Protein AF-A0A7C6MJY0-F1 (afdb_monomer_lite)

Structure (mmCIF, N/CA/C/O backbone):
data_AF-A0A7C6MJY0-F1
#
_entry.id   AF-A0A7C6MJY0-F1
#
loop_
_atom_site.group_PDB
_atom_site.id
_atom_site.type_symbol
_atom_site.label_atom_id
_atom_site.label_alt_id
_atom_site.label_comp_id
_atom_site.label_asym_id
_atom_site.label_entity_id
_atom_site.label_seq_id
_atom_site.pdbx_PDB_ins_code
_atom_site.Cartn_x
_atom_site.Cartn_y
_atom_site.Cartn_z
_atom_site.occupancy
_atom_site.B_iso_or_equiv
_atom_site.auth_seq_id
_atom_site.auth_comp_id
_atom_site.auth_asym_id
_atom_site.auth_atom_id
_atom_site.pdbx_PDB_model_num
ATOM 1 N N . MET A 1 1 ? -25.045 -4.185 -0.328 1.00 42.91 1 MET A N 1
ATOM 2 C CA . MET A 1 1 ? -24.155 -5.189 -0.971 1.00 42.91 1 MET A CA 1
ATOM 3 C C . MET A 1 1 ? -23.982 -5.044 -2.499 1.00 42.91 1 MET A C 1
ATOM 5 O O . MET A 1 1 ? -23.492 -5.972 -3.130 1.00 42.91 1 MET A O 1
ATOM 9 N N . LYS A 1 2 ? -24.325 -3.904 -3.133 1.00 33.03 2 LYS A N 1
ATOM 10 C CA . LYS A 1 2 ? -24.018 -3.655 -4.564 1.00 33.03 2 LYS A CA 1
ATOM 11 C C . LYS A 1 2 ? -22.923 -2.602 -4.801 1.00 33.03 2 LYS A C 1
ATOM 13 O O . LYS A 1 2 ? -22.297 -2.628 -5.849 1.00 33.03 2 LYS A O 1
ATOM 18 N N . HIS A 1 3 ? -22.632 -1.753 -3.814 1.00 32.53 3 HIS A N 1
ATOM 19 C CA . HIS A 1 3 ? -21.645 -0.670 -3.943 1.00 32.53 3 HIS A CA 1
ATOM 20 C C . HIS A 1 3 ? -20.214 -1.075 -3.541 1.00 32.53 3 HIS A C 1
ATOM 22 O O . HIS A 1 3 ? -19.259 -0.454 -3.988 1.00 32.53 3 HIS A O 1
ATOM 28 N N . LEU A 1 4 ? -20.051 -2.172 -2.788 1.00 33.00 4 LEU A N 1
ATOM 29 C CA . LEU A 1 4 ? -18.740 -2.656 -2.325 1.00 33.00 4 LEU A CA 1
ATOM 30 C C . LEU A 1 4 ? -17.879 -3.265 -3.453 1.00 33.00 4 LEU A C 1
ATOM 32 O O . LEU A 1 4 ? -16.668 -3.377 -3.328 1.00 33.00 4 LEU A 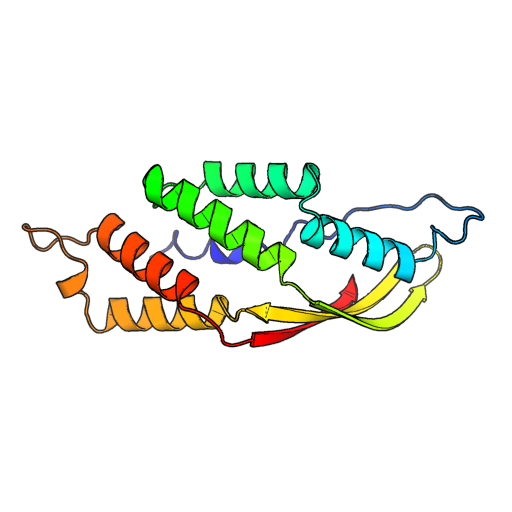O 1
ATOM 36 N N . LYS A 1 5 ? -18.491 -3.602 -4.597 1.00 29.94 5 LYS A N 1
ATOM 37 C CA . LYS A 1 5 ? -17.785 -4.152 -5.767 1.00 29.94 5 LYS A CA 1
ATOM 38 C C . LYS A 1 5 ? -17.041 -3.099 -6.595 1.00 29.94 5 LYS A C 1
ATOM 40 O O . LYS A 1 5 ? -16.265 -3.468 -7.466 1.00 29.94 5 LYS A O 1
ATOM 45 N N . ILE A 1 6 ? -17.282 -1.809 -6.352 1.00 36.47 6 ILE A N 1
ATOM 46 C CA . ILE A 1 6 ? -16.728 -0.730 -7.183 1.00 36.47 6 ILE A CA 1
ATOM 47 C C . ILE A 1 6 ? -15.332 -0.314 -6.693 1.00 36.47 6 ILE A C 1
ATOM 49 O O . ILE A 1 6 ? -14.462 -0.006 -7.502 1.00 36.47 6 ILE A O 1
ATOM 53 N N . ILE A 1 7 ? -15.062 -0.403 -5.388 1.00 37.12 7 ILE A N 1
ATOM 54 C CA . ILE A 1 7 ? -13.791 0.063 -4.807 1.00 37.12 7 ILE A CA 1
ATOM 55 C C . ILE A 1 7 ? -12.630 -0.884 -5.155 1.00 37.12 7 ILE A C 1
ATOM 57 O O . ILE A 1 7 ? -11.544 -0.431 -5.499 1.00 37.12 7 ILE A O 1
ATOM 61 N N . VAL A 1 8 ? -12.879 -2.197 -5.199 1.00 40.31 8 VAL A N 1
ATOM 62 C CA . VAL A 1 8 ? -11.868 -3.201 -5.591 1.00 40.31 8 VAL A CA 1
ATOM 63 C C . VAL A 1 8 ? -11.547 -3.148 -7.097 1.00 40.31 8 VAL A C 1
ATOM 65 O O . VAL A 1 8 ? -10.476 -3.568 -7.519 1.00 40.31 8 VAL A O 1
ATOM 68 N N . GLY A 1 9 ? -12.449 -2.599 -7.919 1.00 36.41 9 GLY A N 1
ATOM 69 C CA . GLY A 1 9 ? -12.317 -2.585 -9.381 1.00 36.41 9 GLY A CA 1
ATOM 70 C C . GLY A 1 9 ? -11.676 -1.333 -9.986 1.00 36.41 9 GLY A C 1
ATOM 71 O O . GLY A 1 9 ? -11.382 -1.340 -11.178 1.00 36.41 9 GLY A O 1
ATOM 72 N N . THR A 1 10 ? -11.457 -0.264 -9.212 1.00 41.44 10 THR A N 1
ATOM 73 C CA . THR A 1 10 ? -11.047 1.037 -9.787 1.00 41.44 10 THR A CA 1
ATOM 74 C C . THR A 1 10 ? -9.538 1.308 -9.679 1.00 41.44 10 THR A C 1
ATOM 76 O O . THR A 1 10 ? -9.019 2.155 -10.396 1.00 41.44 10 THR A O 1
ATOM 79 N N . LEU A 1 11 ? -8.791 0.535 -8.879 1.00 42.00 11 LEU A N 1
ATOM 80 C CA . LEU A 1 11 ? -7.330 0.684 -8.758 1.00 42.00 11 LEU A CA 1
ATOM 81 C C . LEU A 1 11 ? -6.546 0.0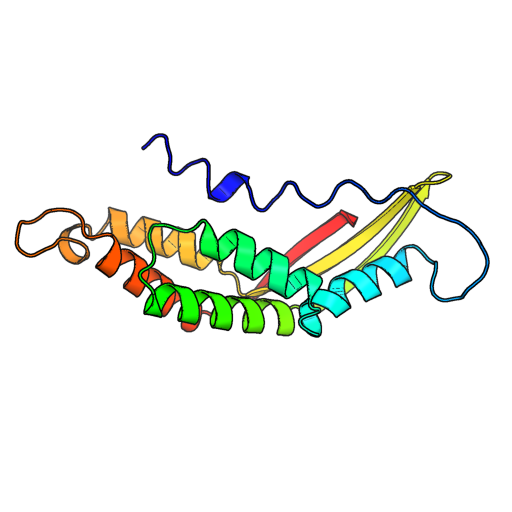55 -9.934 1.00 42.00 11 LEU A C 1
ATOM 83 O O . LEU A 1 11 ? -5.343 0.253 -10.050 1.00 42.00 11 LEU A O 1
ATOM 87 N N . ALA A 1 12 ? -7.214 -0.699 -10.814 1.00 44.22 12 ALA A N 1
ATOM 88 C CA . ALA A 1 12 ? -6.568 -1.515 -11.847 1.00 44.22 12 ALA A CA 1
ATOM 89 C C . ALA A 1 12 ? -6.594 -0.919 -13.274 1.00 44.22 12 ALA A C 1
ATOM 91 O O . ALA A 1 12 ? -6.107 -1.564 -14.198 1.00 44.22 12 ALA A O 1
ATOM 92 N N . VAL A 1 13 ? -7.161 0.276 -13.497 1.00 44.97 13 VAL A N 1
ATOM 93 C CA . VAL A 1 13 ? -7.471 0.773 -14.864 1.00 44.97 13 VAL A CA 1
ATOM 94 C C . VAL A 1 13 ? -6.849 2.144 -15.171 1.00 44.97 13 VAL A C 1
ATOM 96 O O . VAL A 1 13 ? -7.441 2.966 -15.861 1.00 44.97 13 VAL A O 1
ATOM 99 N N . MET A 1 14 ? -5.632 2.415 -14.690 1.00 44.88 14 MET A N 1
ATOM 100 C CA . MET A 1 14 ? -4.902 3.648 -15.046 1.00 44.88 14 MET A CA 1
ATOM 101 C C . MET A 1 14 ? -3.484 3.387 -15.586 1.00 44.88 14 MET A C 1
ATOM 103 O O . MET A 1 14 ? -2.593 4.210 -15.436 1.00 44.88 14 MET A O 1
ATOM 107 N N . LEU A 1 15 ? -3.274 2.232 -16.231 1.00 47.12 15 LEU A N 1
ATOM 108 C CA . LEU A 1 15 ? -1.957 1.765 -16.701 1.00 47.12 15 LEU A CA 1
ATOM 109 C C . LEU A 1 15 ? -1.819 1.633 -18.234 1.00 47.12 15 LEU A C 1
ATOM 111 O O . LEU A 1 15 ? -0.829 1.090 -18.700 1.00 47.12 15 LEU A O 1
ATOM 115 N N . LEU A 1 16 ? -2.771 2.119 -19.046 1.00 47.41 16 LEU A N 1
ATOM 116 C CA . LEU A 1 16 ? -2.819 1.801 -20.490 1.00 47.41 16 LEU A CA 1
ATOM 117 C C . LEU A 1 16 ? -2.804 3.002 -21.455 1.00 47.41 16 LEU A C 1
ATOM 119 O O . LEU A 1 16 ? -3.475 2.963 -22.486 1.00 47.41 16 LEU A O 1
ATOM 123 N N . ALA A 1 17 ? -2.042 4.066 -21.186 1.00 44.03 17 ALA A N 1
ATOM 124 C CA . ALA A 1 17 ? -1.854 5.108 -22.203 1.00 44.03 17 ALA A CA 1
ATOM 125 C C . ALA A 1 17 ? -0.566 5.927 -22.039 1.00 44.03 17 ALA A C 1
ATOM 127 O O . ALA A 1 17 ? -0.607 7.045 -21.536 1.00 44.03 17 ALA A O 1
ATOM 128 N N . LEU A 1 18 ? 0.562 5.432 -22.557 1.00 43.31 18 LEU A N 1
ATOM 129 C CA . LEU A 1 18 ? 1.666 6.302 -22.977 1.00 43.31 18 LEU A CA 1
ATOM 130 C C . LEU A 1 18 ? 2.130 5.882 -24.379 1.00 43.31 18 LEU A C 1
ATOM 132 O O . LEU A 1 18 ? 2.794 4.868 -24.566 1.00 43.31 18 LEU A O 1
ATOM 136 N N . VAL A 1 19 ? 1.714 6.666 -25.379 1.00 57.62 19 VAL A N 1
ATOM 137 C CA . VAL A 1 19 ? 2.213 6.605 -26.760 1.00 57.62 19 VAL A CA 1
ATOM 138 C C . VAL A 1 19 ? 3.593 7.258 -26.840 1.00 57.62 19 VAL A C 1
ATOM 140 O O . VAL A 1 19 ? 3.847 8.278 -26.201 1.00 57.62 19 VAL A O 1
ATOM 143 N N . GLY A 1 20 ? 4.484 6.637 -27.611 1.00 55.72 20 GLY A N 1
ATOM 144 C CA . GLY A 1 20 ? 5.912 6.930 -27.607 1.00 55.72 20 GLY A CA 1
ATOM 145 C C . GLY A 1 20 ? 6.351 8.263 -28.216 1.00 55.72 20 GLY A C 1
ATOM 146 O O . GLY A 1 20 ? 5.636 8.921 -28.969 1.00 55.72 20 GLY A O 1
ATOM 147 N N . CYS A 1 21 ? 7.615 8.588 -27.946 1.00 46.00 21 CYS A N 1
ATOM 148 C CA . CYS A 1 21 ? 8.482 9.381 -28.810 1.00 46.00 21 CYS A CA 1
ATOM 149 C C . CYS A 1 21 ? 9.881 8.750 -28.796 1.00 46.00 21 CYS A C 1
ATOM 151 O O . CYS A 1 21 ? 10.381 8.319 -27.762 1.00 46.00 21 CYS A O 1
ATOM 153 N N . SER A 1 22 ? 10.462 8.648 -29.987 1.00 51.00 22 SER A N 1
ATOM 154 C CA . SER A 1 22 ? 11.703 7.937 -30.295 1.00 51.00 22 SER A CA 1
ATOM 155 C C . SER A 1 22 ? 12.955 8.806 -30.055 1.00 51.00 22 SER A C 1
ATOM 157 O O . SER A 1 22 ? 12.856 10.031 -30.052 1.00 51.00 22 SER A O 1
ATOM 159 N N . ILE A 1 23 ? 14.125 8.139 -30.056 1.00 46.28 23 ILE A N 1
ATOM 160 C CA . ILE A 1 23 ? 15.483 8.599 -30.452 1.00 46.28 23 ILE A CA 1
ATOM 161 C C . ILE A 1 23 ? 16.524 8.764 -29.307 1.00 46.28 23 ILE A C 1
ATOM 163 O O . ILE A 1 23 ? 16.500 9.715 -28.539 1.00 46.28 23 ILE A O 1
ATOM 167 N N . ASN A 1 24 ? 17.489 7.828 -29.296 1.00 50.91 24 ASN A N 1
ATOM 168 C CA . ASN A 1 24 ? 18.925 7.931 -28.953 1.00 50.91 24 ASN A CA 1
ATOM 169 C C . ASN A 1 24 ? 19.405 8.546 -27.624 1.00 50.91 24 ASN A C 1
ATOM 171 O O . ASN A 1 24 ? 20.431 9.220 -27.617 1.00 50.91 24 ASN A O 1
ATOM 175 N N . ASP A 1 25 ? 18.796 8.184 -26.500 1.00 51.69 25 ASP A N 1
ATOM 176 C CA . ASP A 1 25 ? 19.464 8.260 -25.197 1.00 51.69 25 ASP A CA 1
ATOM 177 C C . ASP A 1 25 ? 19.371 6.899 -24.501 1.00 51.69 25 ASP A C 1
ATOM 179 O O . ASP A 1 25 ? 18.343 6.223 -24.582 1.00 51.69 25 ASP A O 1
ATOM 183 N N . LEU A 1 26 ? 20.421 6.490 -23.777 1.00 50.78 26 LEU A N 1
ATOM 184 C CA . LEU A 1 26 ? 20.415 5.280 -22.931 1.00 50.78 26 LEU A CA 1
ATOM 185 C C . LEU A 1 26 ? 19.252 5.262 -21.906 1.00 50.78 26 LEU A C 1
ATOM 187 O O . LEU A 1 26 ? 19.010 4.239 -21.270 1.00 50.78 26 LEU A O 1
ATOM 191 N N . SER A 1 27 ? 18.541 6.382 -21.733 1.00 58.03 27 SER A N 1
ATOM 192 C CA . SER A 1 27 ? 17.352 6.547 -20.896 1.00 58.03 27 SER A CA 1
ATOM 193 C C . SER A 1 27 ? 16.030 6.097 -21.541 1.00 58.03 27 SER A C 1
ATOM 195 O O . SER A 1 27 ? 15.041 5.972 -20.823 1.00 58.03 27 SER A O 1
ATOM 197 N N . ASN A 1 28 ? 15.978 5.830 -22.851 1.00 71.88 28 ASN A N 1
ATOM 198 C CA . ASN A 1 28 ? 14.726 5.592 -23.593 1.00 71.88 28 ASN A CA 1
ATOM 199 C C . ASN A 1 28 ? 14.486 4.127 -24.009 1.00 71.88 28 ASN A C 1
ATOM 201 O O . ASN A 1 28 ? 13.711 3.872 -24.929 1.00 71.88 28 ASN A O 1
ATOM 205 N N . THR A 1 29 ? 15.122 3.147 -23.356 1.00 86.56 29 THR A N 1
ATOM 206 C CA . THR A 1 29 ? 14.737 1.735 -23.544 1.00 86.56 29 THR A CA 1
ATOM 207 C C . THR A 1 29 ? 13.453 1.419 -22.766 1.00 86.56 29 THR A C 1
ATOM 209 O O . THR A 1 29 ? 13.225 2.045 -21.725 1.00 86.56 29 THR A O 1
ATOM 212 N N . PRO A 1 30 ? 12.622 0.453 -23.208 1.00 89.94 30 PRO A N 1
ATOM 213 C CA . PRO A 1 30 ? 11.417 0.070 -22.473 1.00 89.94 30 PRO A CA 1
ATOM 214 C C . PRO A 1 30 ? 11.736 -0.322 -21.029 1.00 89.94 30 PRO A C 1
ATOM 216 O O . PRO A 1 30 ? 11.180 0.260 -20.100 1.00 89.94 30 PRO A O 1
ATOM 219 N N . THR A 1 31 ? 12.739 -1.181 -20.829 1.00 91.50 31 THR A N 1
ATOM 220 C CA . THR A 1 31 ? 13.261 -1.537 -19.503 1.00 91.50 31 THR A CA 1
ATOM 221 C C . THR A 1 31 ? 13.578 -0.303 -18.661 1.00 91.50 31 THR A C 1
ATOM 223 O O . THR A 1 31 ? 13.177 -0.228 -17.499 1.00 91.50 31 THR A O 1
ATOM 226 N N . LYS A 1 32 ? 14.266 0.701 -19.224 1.00 90.88 32 LYS A N 1
ATOM 227 C CA . LYS A 1 32 ? 14.647 1.890 -18.458 1.00 90.88 32 LYS A CA 1
ATOM 228 C C . LYS A 1 32 ? 13.446 2.752 -18.081 1.00 90.88 32 LYS A C 1
ATOM 230 O O . LYS A 1 32 ? 13.408 3.296 -16.979 1.00 90.88 32 LYS A O 1
ATOM 235 N N . GLN A 1 33 ? 12.458 2.853 -18.963 1.00 91.12 33 GLN A N 1
ATOM 236 C CA . GLN A 1 33 ? 11.199 3.536 -18.670 1.00 91.12 33 GLN A CA 1
ATOM 237 C C . GLN A 1 33 ? 10.426 2.822 -17.555 1.00 91.12 33 GLN A C 1
ATOM 239 O O . GLN A 1 33 ? 9.923 3.482 -16.646 1.00 91.12 33 GLN A O 1
ATOM 244 N N . THR A 1 34 ? 10.420 1.488 -17.542 1.00 91.94 34 THR A N 1
ATOM 245 C CA . THR A 1 34 ? 9.838 0.692 -16.451 1.00 91.94 34 THR A CA 1
ATOM 246 C C . THR A 1 34 ? 10.589 0.883 -15.128 1.00 91.94 34 THR A C 1
ATOM 248 O O . THR A 1 34 ? 9.963 1.047 -14.081 1.00 91.94 34 THR A O 1
ATOM 251 N N . GLU A 1 35 ? 11.924 0.933 -15.142 1.00 93.44 35 GLU A N 1
ATOM 252 C CA . GLU A 1 35 ? 12.714 1.255 -13.943 1.00 93.44 35 GLU A CA 1
ATOM 253 C C . GLU A 1 35 ? 12.386 2.651 -13.397 1.00 93.44 35 GLU A C 1
ATOM 255 O O . GLU A 1 35 ? 12.227 2.820 -12.187 1.00 93.44 35 GLU A O 1
ATOM 260 N N . LEU A 1 36 ? 12.264 3.653 -14.276 1.00 93.50 36 LEU A N 1
ATOM 261 C CA . LEU A 1 36 ? 11.872 5.014 -13.900 1.00 93.50 36 LEU A CA 1
ATOM 262 C C . LEU A 1 36 ? 10.448 5.050 -13.336 1.00 93.50 36 LEU A C 1
ATOM 264 O O . LEU A 1 36 ? 10.205 5.740 -12.348 1.00 93.50 36 LEU A O 1
ATOM 268 N N . PHE A 1 37 ? 9.524 4.285 -13.919 1.00 93.00 37 PHE A N 1
ATOM 269 C CA . PHE A 1 37 ? 8.163 4.138 -13.411 1.00 93.00 37 PHE A CA 1
ATOM 270 C C . PHE A 1 37 ? 8.161 3.620 -11.969 1.00 93.00 37 PHE A C 1
ATOM 272 O O . PHE A 1 37 ? 7.625 4.289 -11.089 1.00 93.00 37 PHE A O 1
ATOM 279 N N . PHE A 1 38 ? 8.824 2.496 -11.681 1.00 94.56 38 PHE A N 1
ATOM 280 C CA . PHE A 1 38 ? 8.904 1.987 -10.307 1.00 94.56 38 PHE A CA 1
ATOM 281 C C . PHE A 1 38 ? 9.677 2.926 -9.374 1.00 94.56 38 PHE A C 1
ATOM 283 O O . PHE A 1 38 ? 9.314 3.074 -8.204 1.00 94.56 38 PHE A O 1
ATOM 290 N N . ASN A 1 39 ? 10.703 3.612 -9.883 1.00 95.38 39 ASN A N 1
ATOM 291 C CA . ASN A 1 39 ? 11.455 4.589 -9.105 1.00 95.38 39 ASN A CA 1
ATOM 292 C C . ASN A 1 39 ? 10.579 5.751 -8.621 1.00 95.38 39 ASN A C 1
ATOM 294 O O . ASN A 1 39 ? 10.774 6.204 -7.495 1.00 95.38 39 ASN A O 1
ATOM 298 N N . LYS A 1 40 ? 9.584 6.197 -9.400 1.00 97.38 40 LYS A N 1
ATOM 299 C CA . LYS A 1 40 ? 8.629 7.225 -8.951 1.00 97.38 40 LYS A CA 1
ATOM 300 C C . LYS A 1 40 ? 7.873 6.805 -7.693 1.00 97.38 40 LYS A C 1
ATOM 302 O O . LYS A 1 40 ? 7.729 7.606 -6.777 1.00 97.38 40 LYS A O 1
ATOM 307 N N . TYR A 1 41 ? 7.441 5.547 -7.604 1.00 96.25 41 TYR A N 1
ATOM 308 C CA . TYR A 1 41 ? 6.782 5.028 -6.400 1.00 96.25 41 TYR A CA 1
ATOM 309 C C . TYR A 1 41 ? 7.751 4.953 -5.220 1.00 96.25 41 TYR A C 1
ATOM 311 O O . TYR A 1 41 ? 7.420 5.389 -4.119 1.00 96.25 41 TYR A O 1
ATOM 319 N N . GLN A 1 42 ? 8.970 4.463 -5.455 1.00 97.50 42 GLN A N 1
ATOM 320 C CA . GLN A 1 42 ? 9.983 4.340 -4.405 1.00 97.50 42 GLN A CA 1
ATOM 321 C C . GLN A 1 42 ? 10.465 5.696 -3.870 1.00 97.50 42 GLN A C 1
ATOM 323 O O . GLN A 1 42 ? 10.803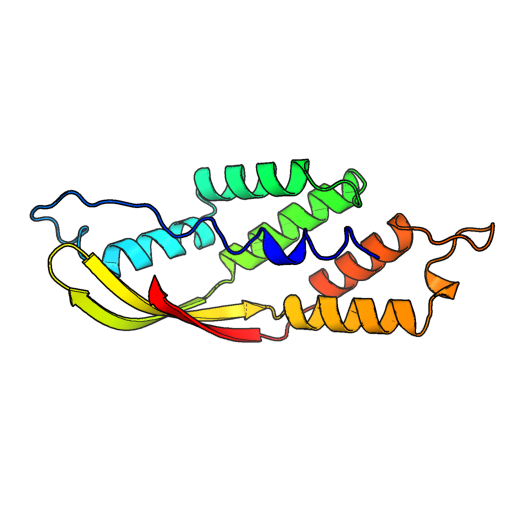 5.817 -2.695 1.00 97.50 42 GLN A O 1
ATOM 328 N N . THR A 1 43 ? 10.499 6.721 -4.722 1.00 97.50 43 THR A N 1
ATOM 329 C CA . THR A 1 43 ? 10.936 8.081 -4.366 1.00 97.50 43 THR A CA 1
ATOM 330 C C . THR A 1 43 ? 9.785 9.005 -3.978 1.00 97.50 43 THR A C 1
ATOM 332 O O . THR A 1 43 ? 10.045 10.138 -3.580 1.00 97.50 43 THR A O 1
ATOM 335 N N . LEU A 1 44 ? 8.539 8.513 -4.022 1.00 97.62 44 LEU A N 1
ATOM 336 C CA . LEU A 1 44 ? 7.326 9.296 -3.780 1.00 97.62 44 LEU A CA 1
ATOM 337 C C . LEU A 1 44 ? 7.265 10.549 -4.665 1.00 97.62 44 LEU A C 1
ATOM 339 O O . LEU A 1 44 ? 7.043 11.657 -4.177 1.00 97.62 44 LEU A O 1
ATOM 343 N N . ASP A 1 45 ? 7.479 10.362 -5.968 1.00 98.19 45 ASP A N 1
ATOM 344 C CA . ASP A 1 45 ? 7.326 11.416 -6.968 1.00 98.19 45 ASP A CA 1
ATOM 345 C C . ASP A 1 45 ? 5.973 12.128 -6.817 1.00 98.19 45 ASP A C 1
ATOM 347 O O . ASP A 1 45 ? 4.964 11.510 -6.465 1.00 98.19 45 ASP A O 1
ATOM 351 N N . GLN A 1 46 ? 5.943 13.431 -7.106 1.00 97.88 46 GLN A N 1
ATOM 352 C CA . GLN A 1 46 ? 4.749 14.250 -6.903 1.00 97.88 46 GLN A CA 1
ATOM 353 C C . GLN A 1 46 ? 3.532 13.687 -7.645 1.00 97.88 46 GLN A C 1
ATOM 355 O O . GLN A 1 46 ? 2.444 13.699 -7.081 1.00 97.88 46 GLN A O 1
ATOM 360 N N . SER A 1 47 ? 3.710 13.120 -8.845 1.00 97.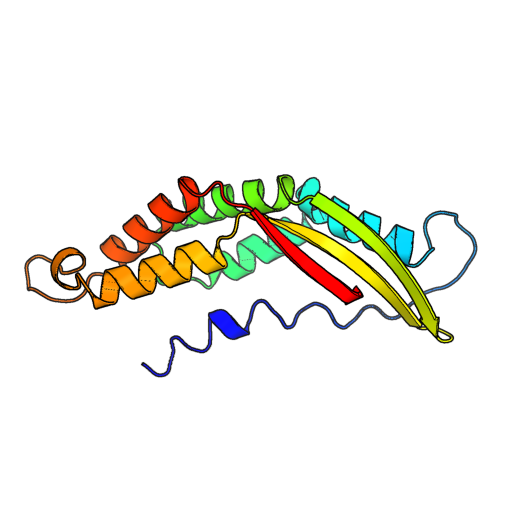06 47 SER A N 1
ATOM 361 C CA . SER A 1 47 ? 2.600 12.496 -9.578 1.00 97.06 47 SER A CA 1
ATOM 362 C C . SER A 1 47 ? 1.988 11.311 -8.823 1.00 97.06 47 SER A C 1
ATOM 364 O O . SER A 1 47 ? 0.770 11.202 -8.730 1.00 97.06 47 SER A O 1
ATOM 366 N N . VAL A 1 48 ? 2.818 10.481 -8.180 1.00 97.56 48 VAL A N 1
ATOM 367 C CA . VAL A 1 48 ? 2.359 9.357 -7.345 1.00 97.56 48 VAL A CA 1
ATOM 368 C C . VAL A 1 48 ? 1.649 9.860 -6.085 1.00 97.56 48 VAL A C 1
ATOM 370 O O . VAL A 1 48 ? 0.649 9.281 -5.655 1.00 97.56 48 VAL A O 1
ATOM 373 N N . LEU A 1 49 ? 2.156 10.933 -5.472 1.00 97.81 49 LEU A N 1
ATOM 374 C CA . LEU A 1 49 ? 1.525 11.540 -4.299 1.00 97.81 49 LEU A CA 1
ATOM 375 C C . LEU A 1 49 ? 0.190 12.203 -4.639 1.00 97.81 49 LEU A C 1
ATOM 377 O O . LEU A 1 49 ? -0.747 12.104 -3.847 1.00 97.81 49 LEU A O 1
ATOM 381 N N . ASP A 1 50 ? 0.091 12.853 -5.793 1.00 97.44 50 ASP A N 1
ATOM 382 C CA . ASP A 1 50 ? -1.139 13.474 -6.278 1.00 97.44 50 ASP A CA 1
ATOM 383 C C . ASP A 1 50 ? -2.207 12.414 -6.556 1.00 97.44 50 ASP A C 1
ATOM 385 O O . ASP A 1 50 ? -3.332 12.555 -6.072 1.00 97.44 50 ASP A O 1
ATOM 389 N N . ASP A 1 51 ? -1.842 11.310 -7.213 1.00 95.94 51 ASP A N 1
ATOM 390 C CA . ASP A 1 51 ? -2.736 10.168 -7.437 1.00 95.94 51 ASP A CA 1
ATOM 391 C C . ASP A 1 51 ? -3.212 9.558 -6.112 1.00 95.94 51 ASP A C 1
ATOM 393 O O . ASP A 1 51 ? -4.411 9.335 -5.914 1.00 95.94 51 ASP A O 1
ATOM 397 N N . LEU A 1 52 ? -2.299 9.344 -5.156 1.00 96.12 52 LEU A N 1
ATOM 398 C CA . LEU A 1 52 ? -2.659 8.859 -3.821 1.00 96.12 52 LEU A CA 1
ATOM 399 C C . LEU A 1 52 ? -3.619 9.828 -3.121 1.00 96.12 52 LEU A C 1
ATOM 401 O O . LEU A 1 52 ? -4.633 9.403 -2.569 1.00 96.12 52 LEU A O 1
ATOM 405 N N . ASN A 1 53 ? -3.328 11.128 -3.144 1.00 94.44 53 ASN A N 1
ATOM 406 C CA . ASN A 1 53 ? -4.177 12.141 -2.526 1.00 94.44 53 ASN A CA 1
ATOM 407 C C . ASN A 1 53 ? -5.559 12.195 -3.179 1.00 94.44 53 ASN A C 1
ATOM 409 O O . ASN A 1 53 ? -6.551 12.329 -2.463 1.00 94.44 53 ASN A O 1
ATOM 413 N N . HIS A 1 54 ? -5.634 12.054 -4.501 1.00 95.56 54 HIS A N 1
ATOM 414 C CA . HIS A 1 54 ? -6.888 12.013 -5.241 1.00 95.56 54 HIS A CA 1
ATOM 415 C C . HIS A 1 54 ? -7.748 10.813 -4.829 1.00 95.56 54 HIS A C 1
ATOM 417 O O . HIS A 1 54 ? -8.905 10.990 -4.442 1.00 95.56 54 HIS A O 1
ATOM 423 N N . VAL A 1 55 ? -7.173 9.606 -4.834 1.00 91.38 55 VAL A N 1
ATOM 424 C CA . VAL A 1 55 ? -7.869 8.375 -4.418 1.00 91.38 55 VAL A CA 1
ATOM 425 C C . VAL A 1 55 ? -8.350 8.487 -2.974 1.00 91.38 55 VAL A C 1
ATOM 427 O O . VAL A 1 55 ? -9.500 8.181 -2.665 1.00 91.38 55 VAL A O 1
ATOM 430 N N . VAL A 1 56 ? -7.493 8.975 -2.081 1.00 91.00 56 VAL A N 1
ATOM 431 C CA . VAL A 1 56 ? -7.808 9.078 -0.654 1.00 91.00 56 VAL A CA 1
ATOM 432 C C . VAL A 1 56 ? -8.828 10.186 -0.352 1.00 91.00 56 VAL A C 1
ATOM 434 O O . VAL A 1 56 ? -9.604 10.071 0.599 1.00 91.00 56 VAL A O 1
ATOM 437 N N . ALA A 1 57 ? -8.874 11.250 -1.155 1.00 90.06 57 ALA A N 1
ATOM 438 C CA . ALA A 1 57 ? -9.902 12.284 -1.044 1.00 90.06 57 ALA A CA 1
ATOM 439 C C . ALA A 1 57 ? -11.299 11.767 -1.429 1.00 90.06 57 ALA A C 1
ATOM 441 O O . ALA A 1 57 ? -12.291 12.261 -0.898 1.00 90.06 57 ALA A O 1
ATOM 442 N N . ALA A 1 58 ? -11.379 10.767 -2.312 1.00 90.31 58 ALA A N 1
ATOM 443 C CA . ALA A 1 58 ? -12.636 10.126 -2.697 1.00 90.31 58 ALA A CA 1
ATOM 444 C C . ALA A 1 58 ? -13.144 9.092 -1.668 1.00 90.31 58 ALA A C 1
ATOM 446 O O . ALA A 1 58 ? -14.295 8.666 -1.755 1.00 90.31 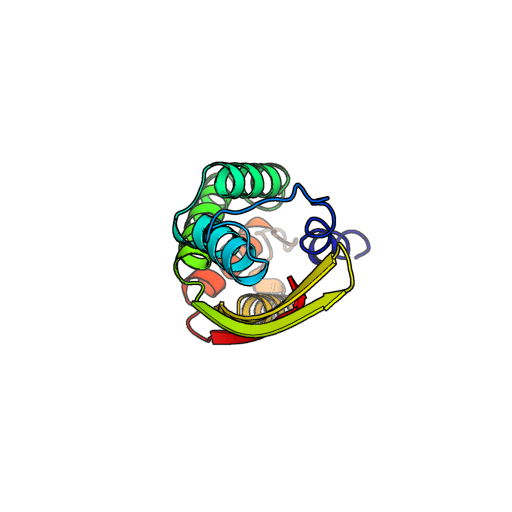58 ALA A O 1
ATOM 447 N N . GLU A 1 59 ? -12.320 8.694 -0.691 1.00 85.44 59 GLU A N 1
ATOM 448 C CA . GLU A 1 59 ? -12.693 7.733 0.352 1.00 85.44 59 GLU A CA 1
ATOM 449 C C . GLU A 1 59 ? -13.575 8.381 1.434 1.00 85.44 59 GLU A C 1
ATOM 451 O O . GLU A 1 59 ? -13.173 9.331 2.119 1.00 85.44 59 GLU A O 1
ATOM 456 N N . THR A 1 60 ? -14.773 7.827 1.621 1.00 87.88 60 THR A N 1
ATOM 457 C CA . THR A 1 60 ? -15.802 8.329 2.545 1.00 87.88 60 THR A CA 1
ATOM 458 C C . THR A 1 60 ? -15.909 7.531 3.846 1.00 87.88 60 THR A C 1
ATOM 460 O O . THR A 1 60 ? -16.566 7.989 4.775 1.00 87.88 60 THR A O 1
ATOM 463 N N . GLN A 1 61 ? -15.309 6.340 3.925 1.00 88.31 61 GLN A N 1
ATOM 464 C CA . GLN A 1 61 ? -15.365 5.450 5.094 1.00 88.31 61 GLN A CA 1
ATOM 465 C C . GLN A 1 61 ? -14.363 5.823 6.189 1.00 88.31 61 GLN A C 1
ATOM 467 O O . GLN A 1 61 ? -14.541 5.421 7.338 1.00 88.31 61 GLN A O 1
ATOM 472 N N . PHE A 1 62 ? -13.317 6.577 5.845 1.00 92.38 62 PHE A N 1
ATOM 473 C CA . PHE A 1 62 ? -12.328 7.056 6.804 1.00 92.38 62 PHE A CA 1
ATOM 474 C C . PHE A 1 62 ? -12.680 8.438 7.344 1.00 92.38 62 PHE A C 1
ATOM 476 O O . PHE A 1 62 ? -12.979 9.380 6.596 1.00 92.38 62 PHE A O 1
ATOM 483 N N . ASN A 1 63 ? -12.541 8.584 8.660 1.00 93.50 63 ASN A N 1
ATOM 484 C CA . ASN A 1 63 ? -12.442 9.899 9.279 1.00 93.50 63 ASN A CA 1
ATOM 485 C C . ASN A 1 63 ? -11.091 10.565 8.928 1.00 93.50 63 ASN A C 1
ATOM 487 O O . ASN A 1 63 ? -10.241 9.983 8.252 1.00 93.50 63 ASN A O 1
ATOM 491 N N . THR A 1 64 ? -10.887 11.814 9.349 1.00 94.12 64 THR A N 1
ATOM 492 C CA . THR A 1 64 ? -9.672 12.577 9.011 1.00 94.12 64 THR A CA 1
ATOM 493 C C . THR A 1 64 ? -8.385 11.905 9.490 1.00 94.12 64 THR A C 1
ATOM 495 O O . THR A 1 64 ? -7.426 11.839 8.729 1.00 94.12 64 THR A O 1
ATOM 498 N N . GLU A 1 65 ? -8.357 11.377 10.713 1.00 95.62 65 GLU A N 1
ATOM 499 C CA . GLU A 1 65 ? -7.168 10.729 11.278 1.00 95.62 65 GLU A CA 1
ATOM 500 C C . GLU A 1 65 ? -6.843 9.418 10.554 1.00 95.62 65 GLU A C 1
ATOM 502 O O . GLU A 1 65 ? -5.716 9.205 10.107 1.00 95.62 65 GLU A O 1
ATOM 507 N N . GLN A 1 66 ? -7.856 8.575 10.358 1.00 96.19 66 GLN A N 1
ATOM 508 C CA . GLN A 1 66 ? -7.757 7.313 9.623 1.00 96.19 66 GLN A CA 1
ATOM 509 C C . GLN A 1 66 ? -7.276 7.533 8.186 1.00 96.19 66 GLN A C 1
ATOM 511 O O . GLN A 1 66 ? -6.455 6.776 7.669 1.00 96.19 66 GLN A O 1
ATOM 516 N N . ARG A 1 67 ? -7.737 8.616 7.553 1.00 95.38 67 ARG A N 1
ATOM 517 C CA . ARG A 1 67 ? -7.324 9.009 6.206 1.00 95.38 67 ARG A CA 1
ATOM 518 C C . ARG A 1 67 ? -5.833 9.334 6.139 1.00 95.38 67 ARG A C 1
ATOM 520 O O . ARG A 1 67 ? -5.154 8.870 5.227 1.00 95.38 67 ARG A O 1
ATOM 527 N N . GLU A 1 68 ? -5.320 10.113 7.087 1.00 96.19 68 GLU A N 1
ATOM 528 C CA . GLU A 1 68 ? -3.893 10.449 7.128 1.00 96.19 68 GLU A CA 1
ATOM 529 C C . GLU A 1 68 ? -3.031 9.224 7.456 1.00 96.19 68 GLU A C 1
ATOM 531 O O . GLU A 1 68 ? -2.020 8.994 6.789 1.00 96.19 68 GLU A O 1
ATOM 536 N N . ARG A 1 69 ? -3.470 8.363 8.382 1.00 97.31 69 ARG A N 1
ATOM 537 C CA . ARG A 1 69 ? -2.803 7.077 8.652 1.00 97.31 69 ARG A CA 1
ATOM 538 C C . ARG A 1 69 ? -2.721 6.200 7.408 1.00 97.31 69 ARG A C 1
ATOM 540 O O . ARG A 1 69 ? -1.648 5.692 7.088 1.00 97.31 69 ARG A O 1
ATOM 547 N N . TYR A 1 70 ? -3.817 6.084 6.661 1.00 96.56 70 TYR A N 1
ATOM 548 C CA . TYR A 1 70 ? -3.839 5.334 5.409 1.00 96.56 70 TYR A CA 1
ATOM 549 C C . TYR A 1 70 ? -2.866 5.906 4.366 1.00 96.56 70 TYR A C 1
ATOM 551 O O . TYR A 1 70 ? -2.148 5.144 3.718 1.00 96.56 70 TYR A O 1
ATOM 559 N N . LYS A 1 71 ? -2.771 7.237 4.224 1.00 97.25 71 LYS A N 1
ATOM 560 C CA . LYS A 1 71 ? -1.782 7.858 3.322 1.00 97.25 71 LYS A CA 1
ATOM 561 C C . LYS A 1 71 ? -0.357 7.485 3.708 1.00 97.25 71 LYS A C 1
ATOM 563 O O . LYS A 1 71 ? 0.418 7.089 2.842 1.00 97.25 71 LYS A O 1
ATOM 568 N N . GLU A 1 72 ? -0.006 7.597 4.986 1.00 97.81 72 GLU A N 1
ATOM 569 C CA . GLU A 1 72 ? 1.340 7.265 5.466 1.00 97.81 72 GLU A CA 1
ATOM 570 C C . GLU A 1 72 ? 1.660 5.776 5.308 1.00 97.81 72 GLU A C 1
ATOM 572 O O . GLU A 1 72 ? 2.764 5.412 4.891 1.00 97.81 72 GLU A O 1
ATOM 577 N N . LEU A 1 73 ? 0.684 4.906 5.568 1.00 97.44 73 LEU A N 1
ATOM 578 C CA . LEU A 1 73 ? 0.784 3.474 5.302 1.00 97.44 73 LEU A CA 1
ATOM 579 C C . LEU A 1 73 ? 1.068 3.202 3.817 1.00 97.44 73 LEU A C 1
ATOM 581 O O . LEU A 1 73 ? 1.963 2.414 3.498 1.00 97.44 73 LEU A O 1
ATOM 585 N N . MET A 1 74 ? 0.345 3.862 2.907 1.00 97.62 74 MET A N 1
ATOM 586 C CA . MET A 1 74 ? 0.520 3.664 1.469 1.00 97.62 74 MET A CA 1
ATOM 587 C C . MET A 1 74 ? 1.845 4.213 0.946 1.00 97.62 74 MET A C 1
ATOM 589 O O . MET A 1 74 ? 2.502 3.541 0.155 1.00 97.62 74 MET A O 1
ATOM 593 N N . LYS A 1 75 ? 2.303 5.369 1.439 1.00 98.12 75 LYS A N 1
ATOM 594 C CA . LYS A 1 75 ? 3.642 5.893 1.123 1.00 98.12 75 LYS A CA 1
ATOM 595 C C . LYS A 1 75 ? 4.727 4.884 1.496 1.00 98.12 75 LYS A C 1
ATOM 597 O O . LYS A 1 75 ? 5.554 4.536 0.657 1.00 98.12 75 LYS A O 1
ATOM 602 N N . LYS A 1 76 ? 4.681 4.336 2.716 1.00 97.12 76 LYS A N 1
ATOM 603 C CA . LYS A 1 76 ? 5.619 3.286 3.153 1.00 97.12 76 LYS A CA 1
ATOM 604 C C . LYS A 1 76 ? 5.521 2.039 2.280 1.00 97.12 76 LYS A C 1
ATOM 606 O O . LYS A 1 76 ? 6.538 1.424 1.975 1.00 97.12 76 LYS A O 1
ATOM 611 N N . HIS A 1 77 ? 4.313 1.652 1.883 1.00 96.38 77 HIS A N 1
ATOM 612 C CA . HIS A 1 77 ? 4.100 0.510 1.002 1.00 96.38 77 HIS A CA 1
ATOM 613 C C . HIS A 1 77 ? 4.762 0.710 -0.371 1.00 96.38 77 HIS A C 1
ATOM 615 O O . HIS A 1 77 ? 5.467 -0.185 -0.830 1.00 96.38 77 HIS A O 1
ATOM 621 N N . TYR A 1 78 ? 4.616 1.894 -0.976 1.00 96.94 78 TYR A N 1
ATOM 622 C CA . TYR A 1 78 ? 5.260 2.254 -2.245 1.00 96.94 78 TYR A CA 1
ATOM 623 C C . TYR A 1 78 ? 6.786 2.292 -2.139 1.00 96.94 78 TYR A C 1
ATOM 625 O O . TYR A 1 78 ? 7.477 1.741 -2.992 1.00 96.94 78 TYR A O 1
ATOM 633 N N . GLN A 1 79 ? 7.320 2.875 -1.065 1.00 97.38 79 GLN A N 1
ATOM 634 C CA . GLN A 1 79 ? 8.765 2.936 -0.820 1.00 97.38 79 GLN A CA 1
ATOM 635 C C . GLN A 1 79 ? 9.396 1.556 -0.626 1.00 97.38 79 GLN A C 1
ATOM 637 O O . GLN A 1 79 ? 10.526 1.325 -1.050 1.00 97.38 79 GLN A O 1
ATOM 642 N N . ASN A 1 80 ? 8.659 0.634 -0.004 1.00 95.38 80 ASN A N 1
ATOM 643 C CA . ASN A 1 80 ? 9.119 -0.726 0.272 1.00 95.38 80 ASN A CA 1
ATOM 644 C C . ASN A 1 80 ? 8.856 -1.711 -0.876 1.00 95.38 80 ASN A C 1
ATOM 646 O O . ASN A 1 80 ? 9.169 -2.895 -0.726 1.00 95.38 80 ASN A O 1
ATOM 650 N N . LEU A 1 81 ? 8.263 -1.265 -1.988 1.00 95.12 81 LEU A N 1
ATOM 651 C CA . LEU A 1 81 ? 8.116 -2.086 -3.184 1.00 95.12 81 LEU A CA 1
ATOM 652 C C . LEU A 1 81 ? 9.505 -2.442 -3.711 1.00 95.12 81 LEU A C 1
ATOM 654 O O . LEU A 1 81 ? 10.355 -1.570 -3.902 1.00 95.12 81 LEU A O 1
ATOM 658 N N . THR A 1 82 ? 9.722 -3.721 -3.994 1.00 96.62 82 THR A N 1
ATOM 659 C CA . THR A 1 82 ? 10.895 -4.170 -4.748 1.00 96.62 82 THR A CA 1
ATOM 660 C C . THR A 1 82 ? 10.446 -4.771 -6.068 1.00 96.62 82 THR A C 1
ATOM 662 O O . THR A 1 82 ? 9.314 -5.238 -6.192 1.00 96.62 82 THR A O 1
ATOM 665 N N . TYR A 1 83 ? 11.308 -4.721 -7.079 1.00 95.81 83 TYR A N 1
ATOM 666 C CA . TYR A 1 83 ? 10.992 -5.263 -8.392 1.00 95.81 83 TYR A CA 1
ATOM 667 C C . TYR A 1 83 ? 12.216 -5.883 -9.057 1.00 95.81 83 TYR A C 1
ATOM 669 O O . TYR A 1 83 ? 13.362 -5.533 -8.765 1.00 95.81 83 TYR A O 1
ATOM 677 N N . LYS A 1 84 ? 11.957 -6.807 -9.979 1.00 95.44 84 LYS A N 1
ATOM 678 C CA . LYS A 1 84 ? 12.947 -7.424 -10.855 1.00 95.44 84 LYS A CA 1
ATOM 679 C C . LYS A 1 84 ? 12.392 -7.510 -12.268 1.00 95.44 84 LYS A C 1
ATOM 681 O O . LYS A 1 84 ? 11.372 -8.158 -12.485 1.00 95.44 84 LYS A O 1
ATOM 686 N N . ILE A 1 85 ? 13.107 -6.933 -13.228 1.00 95.12 85 ILE A N 1
ATOM 687 C CA . ILE A 1 85 ? 12.826 -7.149 -14.650 1.00 95.12 85 ILE A CA 1
ATOM 688 C C . ILE A 1 85 ? 13.196 -8.591 -15.014 1.00 95.12 85 ILE A C 1
ATOM 690 O O . ILE A 1 85 ? 14.265 -9.087 -14.640 1.00 95.12 85 ILE A O 1
ATOM 694 N N . LYS A 1 86 ? 12.271 -9.289 -15.670 1.00 93.00 86 LYS A N 1
ATOM 695 C CA . LYS A 1 86 ? 12.409 -10.686 -16.097 1.00 93.00 86 LYS A CA 1
ATOM 696 C C . LYS A 1 86 ? 12.628 -10.782 -17.597 1.00 93.00 86 LYS A C 1
ATOM 698 O O . LYS A 1 86 ? 13.459 -11.588 -18.003 1.00 93.00 86 LYS A O 1
ATOM 703 N N . ASP A 1 87 ? 11.892 -9.991 -18.370 1.00 92.25 87 ASP A N 1
ATOM 704 C CA . ASP A 1 87 ? 11.930 -10.034 -19.829 1.00 92.25 87 ASP A CA 1
ATOM 705 C C . ASP A 1 87 ? 11.446 -8.715 -20.450 1.00 92.25 87 ASP A C 1
ATOM 707 O O . ASP A 1 87 ? 10.835 -7.889 -19.766 1.00 92.25 87 ASP A O 1
ATOM 711 N N . GLU A 1 88 ? 11.696 -8.538 -21.742 1.00 91.38 88 GLU A N 1
ATOM 712 C CA . GLU A 1 88 ? 11.207 -7.428 -22.562 1.00 91.38 88 GLU A CA 1
ATOM 713 C C . GLU A 1 88 ? 10.862 -7.944 -23.965 1.00 91.38 88 GLU A C 1
ATOM 715 O O . GLU A 1 88 ? 11.712 -8.497 -24.662 1.00 91.38 88 GLU A O 1
ATOM 720 N N . GLU A 1 89 ? 9.624 -7.720 -24.407 1.00 89.94 89 GLU A N 1
ATOM 721 C CA . GLU A 1 89 ? 9.179 -8.032 -25.765 1.00 89.94 89 GLU A CA 1
ATOM 722 C C . GLU A 1 89 ? 8.916 -6.739 -26.539 1.00 89.94 89 GLU A C 1
ATOM 724 O O . GLU A 1 89 ? 8.054 -5.949 -26.156 1.00 89.94 89 GLU A O 1
ATOM 729 N N . VAL A 1 90 ? 9.631 -6.523 -27.646 1.00 89.00 90 VAL A N 1
ATOM 730 C CA . VAL A 1 90 ? 9.469 -5.339 -28.505 1.00 89.00 90 VAL A CA 1
ATOM 731 C C . VAL A 1 90 ? 8.736 -5.718 -29.790 1.00 89.00 90 VAL A C 1
ATOM 733 O O . VAL A 1 90 ? 9.260 -6.439 -30.637 1.00 89.00 90 VAL A O 1
ATOM 736 N N . ASN A 1 91 ? 7.538 -5.162 -29.964 1.00 84.06 91 ASN A N 1
ATOM 737 C CA . ASN A 1 91 ? 6.659 -5.353 -31.113 1.00 84.06 91 ASN A CA 1
ATOM 738 C C . ASN A 1 91 ? 6.461 -4.026 -31.857 1.00 84.06 91 ASN A C 1
ATOM 740 O O . ASN A 1 91 ? 5.519 -3.265 -31.607 1.00 84.06 91 ASN A O 1
ATOM 744 N N . GLY A 1 92 ? 7.371 -3.739 -32.791 1.00 84.94 92 GLY A N 1
ATOM 745 C CA . GLY A 1 92 ? 7.356 -2.510 -33.584 1.00 84.94 92 GLY A CA 1
ATOM 746 C C . GLY A 1 92 ? 7.509 -1.268 -32.705 1.00 84.94 92 GLY A C 1
ATOM 747 O O . GLY A 1 92 ? 8.575 -1.033 -32.148 1.00 84.94 92 GLY A O 1
ATOM 748 N N . ASN A 1 93 ? 6.436 -0.482 -32.584 1.00 85.69 93 ASN A N 1
ATOM 749 C CA . ASN A 1 93 ? 6.413 0.749 -31.782 1.00 85.69 93 ASN A CA 1
ATOM 750 C C . ASN A 1 93 ? 5.922 0.534 -30.341 1.00 85.69 93 ASN A C 1
ATOM 752 O O . ASN A 1 93 ? 5.740 1.503 -29.607 1.00 85.69 93 ASN A O 1
ATOM 756 N N . THR A 1 94 ? 5.655 -0.711 -29.954 1.00 84.56 94 THR A N 1
ATOM 757 C CA . THR A 1 94 ? 5.215 -1.078 -28.605 1.00 84.56 94 THR A CA 1
ATOM 758 C C . THR A 1 94 ? 6.217 -2.029 -27.984 1.00 84.56 94 THR A C 1
ATOM 760 O O . THR A 1 94 ? 6.854 -2.804 -28.695 1.00 84.56 94 THR A O 1
ATOM 763 N N . ALA A 1 95 ? 6.350 -1.976 -26.668 1.00 90.12 95 ALA A N 1
ATOM 764 C CA . ALA A 1 95 ? 7.127 -2.940 -25.916 1.00 90.12 95 ALA A CA 1
ATOM 765 C C . ALA A 1 95 ? 6.367 -3.311 -24.646 1.00 90.12 95 ALA A C 1
ATOM 767 O O . ALA A 1 95 ? 5.633 -2.479 -24.116 1.00 90.12 95 ALA A O 1
ATOM 768 N N . VAL A 1 96 ? 6.537 -4.549 -24.195 1.00 90.50 96 VAL A N 1
ATOM 769 C CA . VAL A 1 96 ? 6.014 -5.043 -22.921 1.00 90.50 96 VAL A CA 1
ATOM 770 C C . VAL A 1 96 ? 7.197 -5.499 -22.090 1.00 90.50 96 VAL A C 1
ATOM 772 O O . VAL A 1 96 ? 7.939 -6.391 -22.502 1.00 90.50 96 VAL A O 1
ATOM 775 N N . VAL A 1 97 ? 7.373 -4.904 -20.916 1.00 91.00 97 VAL A N 1
ATOM 776 C CA . VAL A 1 97 ? 8.415 -5.302 -19.969 1.00 91.00 97 VAL A CA 1
ATOM 777 C C . VAL A 1 97 ? 7.787 -6.178 -18.898 1.00 91.00 97 VAL A C 1
ATOM 779 O O . VAL A 1 97 ? 6.918 -5.745 -18.145 1.00 91.00 97 VAL A O 1
ATOM 782 N N . ILE A 1 98 ? 8.238 -7.425 -18.798 1.00 91.56 98 ILE A N 1
ATOM 783 C CA . ILE A 1 98 ? 7.759 -8.359 -17.781 1.00 91.56 98 ILE A CA 1
ATOM 784 C C . ILE A 1 98 ? 8.549 -8.117 -16.497 1.00 91.56 98 ILE A C 1
ATOM 786 O O . ILE A 1 98 ? 9.740 -8.425 -16.409 1.00 91.56 98 ILE A O 1
ATOM 790 N N . GLY A 1 99 ? 7.879 -7.581 -15.482 1.00 91.81 99 GLY A N 1
ATOM 791 C CA . GLY A 1 99 ? 8.417 -7.359 -14.145 1.00 91.81 99 GLY A CA 1
ATOM 792 C C . GLY A 1 99 ? 7.819 -8.315 -13.115 1.00 91.81 99 GLY A C 1
ATOM 793 O O . GLY A 1 99 ? 6.648 -8.679 -13.175 1.00 91.81 99 GLY A O 1
ATOM 794 N N . GLU A 1 100 ? 8.619 -8.709 -12.132 1.00 95.44 100 GLU A N 1
ATOM 795 C CA . GLU A 1 100 ? 8.145 -9.299 -10.881 1.00 95.44 100 GLU A CA 1
ATOM 796 C C . GLU A 1 100 ? 8.275 -8.253 -9.782 1.00 95.44 100 GLU A C 1
ATOM 798 O O . GLU A 1 100 ? 9.385 -7.800 -9.513 1.00 95.44 100 GLU A O 1
ATOM 803 N N . ILE A 1 101 ? 7.163 -7.875 -9.158 1.00 95.44 101 ILE A N 1
ATOM 804 C CA . ILE A 1 101 ? 7.151 -6.998 -7.984 1.00 95.44 101 ILE A CA 1
ATOM 805 C C . ILE A 1 101 ? 6.965 -7.826 -6.718 1.00 95.44 101 ILE A C 1
ATOM 807 O O . ILE A 1 101 ? 6.288 -8.854 -6.739 1.00 95.44 101 ILE A O 1
ATOM 811 N N . GLU A 1 102 ? 7.524 -7.358 -5.610 1.00 97.44 102 GLU A N 1
ATOM 812 C CA . GLU A 1 102 ? 7.274 -7.878 -4.270 1.00 97.44 102 GLU A CA 1
ATOM 813 C C . GLU A 1 102 ? 6.820 -6.733 -3.362 1.00 97.44 102 GLU A C 1
ATOM 815 O O . GLU A 1 102 ? 7.485 -5.699 -3.242 1.00 97.44 102 GLU A O 1
ATOM 820 N N . VAL A 1 103 ? 5.667 -6.926 -2.726 1.00 96.44 103 VAL A N 1
ATOM 821 C CA . VAL A 1 103 ? 4.991 -5.934 -1.882 1.00 96.44 103 VAL A CA 1
ATOM 822 C C . VAL A 1 103 ? 4.416 -6.604 -0.636 1.00 96.44 103 VAL A C 1
ATOM 824 O O . VAL A 1 103 ? 4.339 -7.828 -0.565 1.00 96.44 103 VAL A O 1
ATOM 827 N N . THR A 1 104 ? 4.025 -5.822 0.373 1.00 96.25 104 THR A N 1
ATOM 828 C CA . THR A 1 104 ? 3.276 -6.366 1.523 1.00 96.25 104 THR A CA 1
ATOM 829 C C . THR A 1 104 ? 1.909 -6.886 1.074 1.00 96.25 104 THR A C 1
ATOM 831 O O . THR A 1 104 ? 1.238 -6.241 0.273 1.00 96.25 104 THR A O 1
ATOM 834 N N . ASP A 1 105 ? 1.473 -8.034 1.581 1.00 97.38 105 ASP A N 1
ATOM 835 C CA . ASP A 1 105 ? 0.227 -8.674 1.157 1.00 97.38 105 ASP A CA 1
ATOM 836 C C . ASP A 1 105 ? -1.016 -8.057 1.816 1.00 97.38 105 ASP A C 1
ATOM 838 O O . ASP A 1 105 ? -1.740 -8.673 2.600 1.00 97.38 105 ASP A O 1
ATOM 842 N N . TYR A 1 106 ? -1.276 -6.791 1.497 1.00 96.31 106 TYR A N 1
ATOM 843 C CA . TYR A 1 106 ? -2.470 -6.093 1.969 1.00 96.31 106 TYR A CA 1
ATOM 844 C C . TYR A 1 106 ? -3.762 -6.699 1.413 1.00 96.31 106 TYR A C 1
ATOM 846 O O . TYR A 1 106 ? -4.799 -6.601 2.064 1.00 96.31 106 TYR A O 1
ATOM 854 N N . ALA A 1 107 ? -3.720 -7.359 0.252 1.00 94.81 107 ALA A N 1
ATOM 855 C CA . ALA A 1 107 ? -4.886 -8.040 -0.302 1.00 94.81 107 ALA A CA 1
ATOM 856 C C . ALA A 1 107 ? -5.341 -9.181 0.616 1.00 94.81 107 ALA A C 1
ATOM 858 O O . ALA A 1 107 ? -6.529 -9.279 0.936 1.00 94.81 107 ALA A O 1
ATOM 859 N N . ASN A 1 108 ? -4.397 -9.994 1.098 1.00 95.81 108 ASN A N 1
ATOM 860 C CA . ASN A 1 108 ? -4.691 -11.045 2.060 1.00 95.81 108 ASN A CA 1
ATOM 861 C C . ASN A 1 108 ? -5.218 -10.478 3.385 1.00 95.81 108 ASN A C 1
ATOM 863 O O . ASN A 1 108 ? -6.251 -10.928 3.874 1.00 95.81 108 ASN A O 1
ATOM 867 N N . VAL A 1 109 ? -4.578 -9.430 3.911 1.00 97.19 109 VAL A N 1
ATOM 868 C CA . VAL A 1 109 ? -4.991 -8.765 5.161 1.00 97.19 109 VAL A CA 1
ATOM 869 C C . VAL A 1 109 ? -6.419 -8.222 5.077 1.00 97.19 109 VAL A C 1
ATOM 871 O O . VAL A 1 109 ? -7.205 -8.393 6.010 1.00 97.19 109 VAL A O 1
ATOM 874 N N . LEU A 1 110 ? -6.789 -7.591 3.960 1.00 95.75 110 LEU A N 1
ATOM 875 C CA . LEU A 1 110 ? -8.148 -7.090 3.743 1.00 95.75 110 LEU A CA 1
ATOM 876 C C . LEU A 1 110 ? -9.165 -8.231 3.633 1.00 95.75 110 LEU A C 1
ATOM 878 O O . LEU A 1 110 ? -10.249 -8.130 4.204 1.00 95.75 110 LEU A O 1
ATOM 882 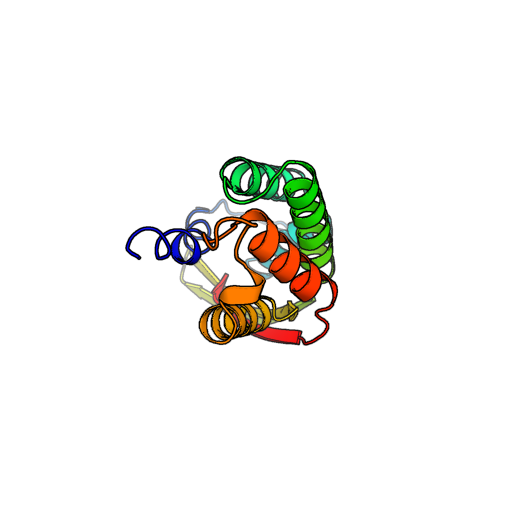N N . ARG A 1 111 ? -8.818 -9.329 2.952 1.00 97.56 111 ARG A N 1
ATOM 883 C CA . ARG A 1 111 ? -9.674 -10.523 2.849 1.00 97.56 111 ARG A CA 1
ATOM 884 C C . ARG A 1 111 ? -9.908 -11.174 4.217 1.00 97.56 111 ARG A C 1
ATOM 886 O O . ARG A 1 111 ? -11.036 -11.561 4.526 1.00 97.56 111 ARG A O 1
ATOM 893 N N . ASP A 1 112 ? -8.863 -11.283 5.030 1.00 97.94 112 ASP A N 1
ATOM 894 C CA . ASP A 1 112 ? -8.954 -11.827 6.388 1.00 97.94 112 ASP A CA 1
ATOM 895 C C . ASP A 1 112 ? -9.759 -10.889 7.297 1.00 97.94 112 ASP A C 1
ATOM 897 O O . ASP A 1 112 ? -10.600 -11.347 8.065 1.00 97.94 112 ASP A O 1
ATOM 901 N N . SER A 1 113 ? -9.601 -9.572 7.133 1.00 97.19 113 SER A N 1
ATOM 902 C CA . SER A 1 113 ? -10.387 -8.574 7.867 1.00 97.19 113 SER A CA 1
ATOM 903 C C . SER A 1 113 ? -11.878 -8.615 7.519 1.00 97.19 113 SER A C 1
ATOM 905 O O . SER A 1 113 ? -12.719 -8.411 8.390 1.00 97.19 113 SER A O 1
ATOM 907 N N . GLU A 1 114 ? -12.239 -8.850 6.256 1.00 97.25 114 GLU A N 1
ATOM 908 C CA . GLU A 1 114 ? -13.640 -9.021 5.831 1.00 97.25 114 GLU A CA 1
ATOM 909 C C . GLU A 1 114 ? -14.238 -10.311 6.402 1.00 97.25 114 GLU A C 1
ATOM 911 O O . GLU A 1 114 ? -15.368 -10.320 6.888 1.00 97.25 114 GLU A O 1
ATOM 916 N N . SER A 1 115 ? -13.454 -11.393 6.402 1.00 98.25 115 SER A N 1
ATOM 917 C CA . SER A 1 115 ? -13.873 -12.667 6.997 1.00 98.25 115 SER A CA 1
ATOM 918 C C . SER A 1 115 ? -14.126 -12.495 8.498 1.00 98.25 115 SER A C 1
ATOM 920 O O . SER A 1 115 ? -15.184 -12.876 8.994 1.00 98.25 115 SER A O 1
ATOM 922 N N . TYR A 1 116 ? -13.219 -11.804 9.196 1.00 98.25 116 TYR A N 1
ATOM 923 C CA . TYR A 1 116 ? -13.356 -11.510 10.619 1.00 98.25 116 TYR A CA 1
ATOM 924 C C . TYR A 1 116 ? -14.589 -10.650 10.934 1.00 98.25 116 TYR A C 1
ATOM 926 O O . TYR A 1 116 ? -15.286 -10.938 11.904 1.00 98.25 116 TYR A O 1
ATOM 934 N N . LEU A 1 117 ? -14.905 -9.641 10.112 1.00 97.50 117 LEU A N 1
ATOM 935 C CA . LEU A 1 117 ? -16.146 -8.862 10.237 1.00 97.50 117 LEU A CA 1
ATOM 936 C C . LEU A 1 117 ? -17.388 -9.748 10.112 1.00 97.50 117 LEU A C 1
ATOM 938 O O . LEU A 1 117 ? -18.324 -9.616 10.899 1.00 97.50 117 LEU A O 1
ATOM 942 N N . SER A 1 118 ? -17.403 -10.649 9.128 1.00 97.31 118 SER A N 1
ATOM 943 C CA . SER A 1 118 ? -18.534 -11.555 8.916 1.00 97.31 118 SER A CA 1
ATOM 944 C C . SER A 1 118 ? -18.722 -12.540 10.072 1.00 97.31 118 SER A C 1
ATOM 946 O O . SER A 1 118 ? -19.855 -12.934 10.351 1.00 97.31 118 SER A O 1
ATOM 948 N N . GLU A 1 119 ? -17.635 -12.967 10.708 1.00 98.31 119 GLU A N 1
ATOM 949 C CA . GLU A 1 119 ? -17.647 -13.926 11.817 1.00 98.31 119 GLU A CA 1
ATOM 950 C C . GLU A 1 119 ? -17.919 -13.256 13.171 1.00 98.31 119 GLU A C 1
ATOM 952 O O . GLU A 1 119 ? -18.552 -13.861 14.036 1.00 98.31 119 GLU A O 1
ATOM 957 N N . ASN A 1 120 ? -17.515 -11.992 13.335 1.00 97.88 120 ASN A N 1
ATOM 958 C CA . ASN A 1 120 ? -17.592 -11.243 14.593 1.00 97.88 120 ASN A CA 1
ATOM 959 C C . ASN A 1 120 ? -18.329 -9.898 14.428 1.00 97.88 120 ASN A C 1
ATOM 961 O O . ASN A 1 120 ? -17.815 -8.857 14.841 1.00 97.88 120 ASN A O 1
ATOM 965 N N . PRO A 1 121 ? -19.552 -9.863 13.856 1.00 96.69 121 PRO A N 1
ATOM 966 C CA . PRO A 1 121 ? -20.225 -8.605 13.527 1.00 96.69 121 PRO A CA 1
ATOM 967 C C . PRO A 1 121 ? -20.528 -7.735 14.754 1.00 96.69 121 PRO A C 1
ATOM 969 O O . PRO A 1 121 ? -20.637 -6.521 14.618 1.00 96.69 121 PRO A O 1
ATOM 972 N N . GLN A 1 122 ? -20.646 -8.336 15.943 1.00 97.38 122 GLN A N 1
ATOM 973 C CA . GLN A 1 122 ? -20.918 -7.619 17.194 1.00 97.38 122 GLN A CA 1
ATOM 974 C C . GLN A 1 122 ? -19.762 -6.707 17.632 1.00 97.38 122 GLN A C 1
ATOM 976 O O . GLN A 1 122 ? -20.015 -5.700 18.282 1.00 97.38 122 GLN A O 1
ATOM 981 N N . GLU A 1 123 ? -18.513 -7.007 17.255 1.00 97.81 123 GLU A N 1
ATOM 982 C CA . GLU A 1 123 ? -17.352 -6.155 17.577 1.00 97.81 123 GLU A CA 1
ATOM 983 C C . GLU A 1 123 ? -17.347 -4.838 16.789 1.00 97.81 123 GLU A C 1
ATOM 985 O O . GLU A 1 123 ? -16.644 -3.893 17.140 1.00 97.81 123 GLU A O 1
ATOM 990 N N . PHE A 1 124 ? -18.148 -4.772 15.726 1.00 97.94 124 PHE A N 1
ATOM 991 C CA . PHE A 1 124 ? -18.225 -3.641 14.808 1.00 97.94 124 PHE A CA 1
ATOM 992 C C . PHE A 1 124 ? -19.605 -2.994 14.839 1.00 97.94 124 PHE A C 1
ATOM 994 O O . PHE A 1 124 ? -20.066 -2.465 13.829 1.00 97.94 124 PHE A O 1
ATOM 1001 N N . GLN A 1 125 ? -20.284 -3.073 15.982 1.00 97.81 125 GLN A N 1
ATOM 1002 C CA . GLN A 1 125 ? -21.557 -2.411 16.226 1.00 97.81 125 GLN A CA 1
ATOM 1003 C C . GLN A 1 125 ? -21.383 -1.258 17.215 1.00 97.81 125 GLN A C 1
ATOM 1005 O O . GLN A 1 125 ? -20.564 -1.325 18.128 1.00 97.81 125 GLN A O 1
ATOM 1010 N N . ASN A 1 126 ? -22.166 -0.200 17.035 1.00 96.06 126 ASN A N 1
ATOM 1011 C CA . ASN A 1 126 ? -22.287 0.885 18.002 1.00 96.06 126 ASN A CA 1
ATOM 1012 C C . ASN A 1 126 ? -23.144 0.459 19.212 1.00 96.06 126 ASN A C 1
ATOM 1014 O O . ASN A 1 126 ? -23.706 -0.638 19.248 1.00 96.06 126 ASN A O 1
ATOM 1018 N N . ASP A 1 127 ? -23.319 1.362 20.180 1.00 94.44 127 ASP A N 1
ATOM 1019 C CA . ASP A 1 127 ? -24.125 1.117 21.390 1.00 94.44 127 ASP A CA 1
ATOM 1020 C C . ASP A 1 127 ? -25.606 0.781 21.105 1.00 94.44 127 ASP A C 1
ATOM 1022 O O . ASP A 1 127 ? -26.316 0.285 21.981 1.00 94.44 127 ASP A O 1
ATOM 1026 N N . LEU A 1 128 ? -26.088 1.045 19.885 1.00 95.38 128 LEU A N 1
ATOM 1027 C CA . LEU A 1 128 ? -27.441 0.721 19.421 1.00 95.38 128 LEU A CA 1
ATOM 1028 C C . LEU A 1 128 ? -27.516 -0.638 18.701 1.00 95.38 128 LEU A C 1
ATOM 1030 O O . LEU A 1 128 ? -28.598 -1.043 18.276 1.00 95.38 128 LEU A O 1
ATOM 1034 N N . GLY A 1 129 ? -26.395 -1.354 18.566 1.00 95.19 129 GLY A N 1
ATOM 1035 C CA . GLY A 1 129 ? -26.306 -2.628 17.849 1.00 95.19 129 GLY A CA 1
ATOM 1036 C C . GLY A 1 129 ? -26.241 -2.487 16.323 1.00 95.19 129 GLY A C 1
ATOM 1037 O O . GLY A 1 129 ? -26.410 -3.473 15.605 1.00 95.19 129 GLY A O 1
ATOM 1038 N N . GLU A 1 130 ? -26.020 -1.280 15.799 1.00 97.06 130 GLU A N 1
ATOM 1039 C CA . GLU A 1 130 ? -25.918 -1.015 14.360 1.00 97.06 130 GLU A CA 1
ATOM 1040 C C . GLU A 1 130 ? -24.459 -1.017 13.908 1.00 97.06 130 GLU A C 1
ATOM 1042 O O . GLU A 1 130 ? -23.585 -0.580 14.647 1.00 97.06 130 GLU A O 1
ATOM 1047 N N . TYR A 1 131 ? -24.187 -1.468 12.680 1.00 96.31 131 TYR A N 1
ATOM 1048 C CA . TYR A 1 131 ? -22.826 -1.499 12.140 1.00 96.31 131 TYR A CA 1
ATOM 1049 C C . TYR A 1 131 ? -22.157 -0.114 12.157 1.00 96.31 131 TYR A C 1
ATOM 1051 O O . TYR A 1 131 ? -22.674 0.842 11.574 1.00 96.31 131 TYR A O 1
ATOM 1059 N N . ASP A 1 132 ? -20.973 -0.043 12.757 1.00 96.44 132 ASP A N 1
ATOM 1060 C CA . ASP A 1 132 ? -20.138 1.147 12.829 1.00 96.44 132 ASP A CA 1
ATOM 1061 C C . ASP A 1 132 ? -18.929 1.006 11.896 1.00 96.44 132 ASP A C 1
ATOM 1063 O O . ASP A 1 132 ? -17.956 0.291 12.156 1.00 96.44 132 ASP A O 1
ATOM 1067 N N . VAL A 1 133 ? -18.984 1.744 10.787 1.00 94.81 133 VAL A N 1
ATOM 1068 C CA . VAL A 1 133 ? -17.905 1.782 9.795 1.00 94.81 133 VAL A CA 1
ATOM 1069 C C . VAL A 1 133 ? -16.597 2.320 10.374 1.00 94.81 133 VAL A C 1
ATOM 1071 O O . VAL A 1 133 ? -15.533 1.918 9.915 1.00 94.81 133 VAL A O 1
ATOM 1074 N N . THR A 1 134 ? -16.643 3.188 11.386 1.00 95.06 134 THR A N 1
ATOM 1075 C CA . THR A 1 134 ? -15.445 3.772 12.000 1.00 95.06 134 THR A CA 1
ATOM 1076 C C . THR A 1 134 ? -14.674 2.714 12.774 1.00 95.06 134 THR A C 1
ATOM 1078 O O . THR A 1 134 ? -13.453 2.642 12.625 1.00 95.06 134 THR A O 1
ATOM 1081 N N . LEU A 1 135 ? -15.375 1.868 13.541 1.00 96.69 135 LEU A N 1
ATOM 1082 C CA . LEU A 1 135 ? -14.775 0.748 14.278 1.00 96.69 135 LEU A CA 1
ATOM 1083 C C . LEU A 1 135 ? -14.123 -0.256 13.325 1.00 96.69 135 LEU A C 1
ATOM 1085 O O . LEU A 1 135 ? -12.987 -0.681 13.538 1.00 96.69 135 LEU A O 1
ATOM 1089 N N . TYR A 1 136 ? -14.810 -0.602 12.236 1.00 96.81 136 TYR A N 1
ATOM 1090 C CA . TYR A 1 136 ? -14.261 -1.546 11.268 1.00 96.81 136 TYR A CA 1
ATOM 1091 C C . TYR A 1 136 ? -13.091 -0.966 10.457 1.00 96.81 136 TYR A C 1
ATOM 1093 O O . TYR A 1 136 ? -12.085 -1.645 10.237 1.00 96.81 136 TYR A O 1
ATOM 1101 N N . SER A 1 137 ? -13.185 0.300 10.041 1.00 95.81 137 SER A N 1
ATOM 1102 C CA . SER A 1 137 ? -12.085 1.027 9.396 1.00 95.81 137 SER A CA 1
ATOM 1103 C C . SER A 1 137 ? -10.839 1.069 10.280 1.00 95.81 137 SER A C 1
ATOM 1105 O O . SER A 1 137 ? -9.734 0.845 9.788 1.00 95.81 137 SER A O 1
ATOM 1107 N N . GLU A 1 138 ? -11.018 1.296 11.582 1.00 97.69 138 GLU A N 1
ATOM 1108 C CA . GLU A 1 138 ? -9.937 1.308 12.567 1.00 97.69 138 GLU A CA 1
ATOM 1109 C C . GLU A 1 138 ? -9.256 -0.059 12.674 1.00 97.69 138 GLU A C 1
ATOM 1111 O O . GLU A 1 138 ? -8.037 -0.171 12.544 1.00 97.69 138 GLU A O 1
ATOM 1116 N N . TYR A 1 139 ? -10.052 -1.118 12.826 1.00 98.00 139 TYR A N 1
ATOM 1117 C CA . TYR A 1 139 ? -9.557 -2.492 12.850 1.00 98.00 139 TYR A CA 1
ATOM 1118 C C . TYR A 1 139 ? -8.748 -2.832 11.592 1.00 98.00 139 TYR A C 1
ATOM 1120 O O . TYR A 1 139 ? -7.630 -3.344 11.689 1.00 98.00 139 TYR A O 1
ATOM 1128 N N . ARG A 1 140 ? -9.275 -2.501 10.406 1.00 96.56 140 ARG A N 1
ATOM 1129 C CA . ARG A 1 140 ? -8.590 -2.743 9.128 1.00 96.56 140 ARG A CA 1
ATOM 1130 C C . ARG A 1 140 ? -7.258 -2.009 9.044 1.00 96.56 140 ARG A C 1
ATOM 1132 O O . ARG A 1 140 ? -6.274 -2.608 8.617 1.00 96.56 140 ARG A O 1
ATOM 1139 N N . LEU A 1 141 ? -7.213 -0.735 9.435 1.00 97.81 141 LEU A N 1
ATOM 1140 C CA . LEU A 1 141 ? -5.974 0.045 9.418 1.00 97.81 141 LEU A CA 1
ATOM 1141 C C . LEU A 1 141 ? -4.926 -0.545 10.360 1.00 97.81 141 LEU A C 1
ATOM 1143 O O . LEU A 1 141 ? -3.786 -0.725 9.938 1.00 97.81 141 LEU A O 1
ATOM 1147 N N . ASN A 1 142 ? -5.322 -0.949 11.568 1.00 98.38 142 ASN A N 1
ATOM 1148 C CA . ASN A 1 142 ? -4.421 -1.616 12.510 1.00 98.38 142 ASN A CA 1
ATOM 1149 C C . ASN A 1 142 ? -3.842 -2.908 11.913 1.00 98.38 142 ASN A C 1
ATOM 1151 O O . ASN A 1 142 ? -2.634 -3.132 11.960 1.00 98.38 142 ASN A O 1
ATOM 1155 N N . LYS A 1 143 ? -4.676 -3.735 11.270 1.00 98.38 143 LYS A N 1
ATOM 1156 C CA . LYS A 1 143 ? -4.217 -4.976 10.625 1.00 98.38 143 LYS A CA 1
ATOM 1157 C C . LYS A 1 143 ? -3.263 -4.724 9.461 1.00 98.38 143 LYS A C 1
ATOM 1159 O O . LYS A 1 143 ? -2.290 -5.457 9.301 1.00 98.38 143 LYS A O 1
ATOM 1164 N N . LEU A 1 144 ? -3.514 -3.688 8.664 1.00 97.81 144 LEU A N 1
ATOM 1165 C CA . LEU A 1 144 ? -2.616 -3.294 7.580 1.00 97.81 144 LEU A CA 1
ATOM 1166 C C . LEU A 1 144 ? -1.269 -2.775 8.103 1.00 97.81 144 LEU A C 1
ATOM 1168 O O . LEU A 1 144 ? -0.231 -3.106 7.536 1.00 97.81 144 LEU A O 1
ATOM 1172 N N . GLU A 1 145 ? -1.271 -1.992 9.182 1.00 97.69 145 GLU A N 1
ATOM 1173 C CA . GLU A 1 145 ? -0.053 -1.481 9.826 1.00 97.69 145 GLU A CA 1
ATOM 1174 C C . GLU A 1 145 ? 0.790 -2.600 10.466 1.00 97.69 145 GLU A C 1
ATOM 1176 O O . GLU A 1 145 ? 2.021 -2.528 10.465 1.00 97.69 145 GLU A O 1
ATOM 1181 N N . GLU A 1 146 ? 0.148 -3.655 10.976 1.00 97.88 146 GLU A N 1
ATOM 1182 C CA . GLU A 1 146 ? 0.799 -4.845 11.542 1.00 97.88 146 GLU A CA 1
ATOM 1183 C C . GLU A 1 146 ? 1.384 -5.793 10.480 1.00 97.88 146 GLU A C 1
ATOM 1185 O O . GLU A 1 146 ? 2.230 -6.635 10.804 1.00 97.88 146 GLU A O 1
ATOM 1190 N N . ALA A 1 147 ? 0.940 -5.683 9.225 1.00 97.19 147 ALA A N 1
ATOM 1191 C CA . ALA A 1 147 ? 1.234 -6.646 8.175 1.00 97.19 147 ALA A CA 1
ATOM 1192 C C . ALA A 1 147 ? 2.714 -6.658 7.768 1.00 97.19 147 ALA A C 1
ATOM 1194 O O . ALA A 1 147 ? 3.325 -5.630 7.463 1.00 97.19 147 ALA A O 1
ATOM 1195 N N . LYS A 1 148 ? 3.287 -7.863 7.705 1.00 95.81 148 LYS A N 1
ATOM 1196 C CA . LYS A 1 148 ? 4.695 -8.090 7.332 1.00 95.81 148 LYS A CA 1
ATOM 1197 C C . LYS A 1 148 ? 4.861 -9.052 6.166 1.00 95.81 148 LYS A C 1
ATOM 1199 O O . LYS A 1 148 ? 5.890 -8.993 5.492 1.00 95.81 148 LYS A O 1
ATOM 1204 N N . ASP A 1 149 ? 3.865 -9.902 5.938 1.00 97.69 149 ASP A N 1
ATOM 1205 C CA . ASP A 1 149 ? 3.909 -10.912 4.892 1.00 97.69 149 ASP A CA 1
ATOM 1206 C C . ASP A 1 149 ? 4.020 -10.256 3.520 1.00 97.69 149 ASP A C 1
ATOM 1208 O O . ASP A 1 149 ? 3.413 -9.217 3.248 1.00 97.69 149 ASP A O 1
ATOM 1212 N N . LYS A 1 150 ? 4.857 -10.849 2.671 1.00 97.56 150 LYS A N 1
ATOM 1213 C CA . LYS A 1 150 ? 5.138 -10.366 1.324 1.00 97.56 150 LYS A CA 1
ATOM 1214 C C . LYS A 1 150 ? 4.516 -11.296 0.298 1.00 97.56 150 LYS A C 1
ATOM 1216 O O . LYS A 1 150 ? 4.493 -12.510 0.479 1.00 97.56 150 LYS A O 1
ATOM 1221 N N . VAL A 1 151 ? 4.086 -10.715 -0.810 1.00 97.81 151 VAL A N 1
ATOM 1222 C CA . VAL A 1 151 ? 3.541 -11.427 -1.964 1.00 97.81 151 VAL A CA 1
ATOM 1223 C C . VAL A 1 151 ? 4.218 -10.924 -3.232 1.00 97.81 151 VAL A C 1
ATOM 1225 O O . VAL A 1 151 ? 4.606 -9.755 -3.324 1.00 97.81 151 VAL A O 1
ATOM 1228 N N . LYS A 1 152 ? 4.377 -11.827 -4.202 1.00 97.00 152 LYS A N 1
ATOM 1229 C CA . LYS A 1 152 ? 4.975 -11.533 -5.502 1.00 97.00 152 LYS A CA 1
ATOM 1230 C C . LYS A 1 152 ? 3.929 -11.547 -6.598 1.00 97.00 152 LYS A C 1
ATOM 1232 O O . LYS A 1 152 ? 3.109 -12.461 -6.654 1.00 97.00 152 LYS A O 1
ATOM 1237 N N . TYR A 1 153 ? 4.028 -10.586 -7.506 1.00 92.69 153 TYR A N 1
ATOM 1238 C CA . TYR A 1 153 ? 3.201 -10.520 -8.704 1.00 92.69 153 TYR A CA 1
ATOM 1239 C C . TYR A 1 153 ? 4.082 -10.394 -9.935 1.00 92.69 153 TYR A C 1
ATOM 1241 O O . TYR A 1 153 ? 5.022 -9.604 -9.948 1.00 92.69 153 TYR A O 1
ATOM 1249 N N . THR A 1 154 ? 3.759 -11.152 -10.978 1.00 91.94 154 THR A N 1
ATOM 1250 C CA . THR A 1 154 ? 4.336 -10.964 -12.309 1.00 91.94 154 THR A CA 1
ATOM 1251 C C . THR A 1 154 ? 3.363 -10.152 -13.146 1.00 91.94 154 THR A C 1
ATOM 1253 O O . THR A 1 154 ? 2.191 -10.512 -13.248 1.00 91.94 154 THR A O 1
ATOM 1256 N N . LEU A 1 155 ? 3.843 -9.059 -13.727 1.00 89.06 155 LEU A N 1
ATOM 1257 C CA . LEU A 1 155 ? 3.039 -8.132 -14.514 1.00 89.06 155 LEU A CA 1
ATOM 1258 C C . LEU A 1 155 ? 3.819 -7.635 -15.733 1.00 89.06 155 LEU A C 1
ATOM 1260 O O . LEU A 1 155 ? 5.036 -7.472 -15.672 1.00 89.06 155 LEU A O 1
ATOM 1264 N N . GLY A 1 156 ? 3.105 -7.423 -16.838 1.00 85.31 156 GLY A N 1
ATOM 1265 C CA . GLY A 1 156 ? 3.624 -6.706 -18.000 1.00 85.31 156 GLY A CA 1
ATOM 1266 C C . GLY A 1 156 ? 3.361 -5.213 -17.832 1.00 85.31 156 GLY A C 1
ATOM 1267 O O . GLY A 1 156 ? 2.217 -4.839 -17.566 1.00 85.31 156 GLY A O 1
ATOM 1268 N N . VAL A 1 157 ? 4.413 -4.401 -17.946 1.00 75.62 157 VAL A N 1
ATOM 1269 C CA . VAL A 1 157 ? 4.378 -2.928 -17.961 1.00 75.62 157 VAL A CA 1
ATOM 1270 C C . VAL A 1 157 ? 4.546 -2.430 -19.386 1.00 75.62 157 VAL A C 1
ATOM 1272 O O . VAL A 1 157 ? 5.421 -2.990 -20.090 1.00 75.62 157 VAL A O 1
#

Secondary structure (DSSP, 8-state):
--SHHHHTTSTTSS-----------TT-SHHHHHHHHHHHHHHT-HHHHHHHHHHHHT--SS-HHHHHHHHHHHHHHHHT-EEEEEEEEEETTEEEEEEEEEEE-HHHHHHHHHHHHHH-GGGGB-TTS-B-HHHHHHHHHHHHHH---EEEEEEE-

pLDDT: mean 85.86, std 19.7, range [29.94, 98.38]

Foldseek 3Di:
DPPVVVLVPPVPPPPPDDQDDDDDDPCPDPVNVVVVVLVCLLVVPVVNLVVLCVSLVPDDLDDPVLSVLVSVLSSVQSNPKDKDFDDWDDDPRDIWTKMKIKTFPLVVLVVVLVVCCVVCVQQQADPVRHGHSHSSSVVSSVSSVVTDDMDMDIDID

Sequence (157 aa):
MKHLKIIVGTLAVMLLALVGCSINDLSNTPTKQTELFFNKYQTLDQSVLDDLNHVVAAETQFNTEQRERYKELMKKHYQNLTYKIKDEEVNGNTAVVIGEIEVTDYANVLRDSESYLSENPQEFQNDLGEYDVTLYSEYRLNKLEEAKDKVKYTLGV

Radius of gyration: 19.02 Å; chains: 1; bounding box: 48×28×55 Å